Protein AF-A0A1K1YYH0-F1 (afdb_monomer_lite)

Structure (mmCIF, N/CA/C/O backbone):
data_AF-A0A1K1YYH0-F1
#
_entry.id   AF-A0A1K1YYH0-F1
#
loop_
_atom_site.group_PDB
_atom_site.id
_atom_site.type_symbol
_atom_site.label_atom_id
_atom_site.label_alt_id
_atom_site.label_comp_id
_atom_site.label_asym_id
_atom_site.label_entity_id
_atom_site.label_seq_id
_atom_site.pdbx_PDB_ins_code
_atom_site.Cartn_x
_atom_site.Cartn_y
_atom_site.Cartn_z
_atom_site.occupancy
_atom_site.B_iso_or_equiv
_atom_site.auth_seq_id
_atom_site.auth_comp_id
_atom_site.auth_asym_id
_atom_site.auth_atom_id
_atom_site.pdbx_PDB_model_num
ATOM 1 N N . MET A 1 1 ? -10.690 -8.833 -8.168 1.00 50.19 1 MET A N 1
ATOM 2 C CA . MET A 1 1 ? -11.100 -8.428 -6.798 1.00 50.19 1 MET A CA 1
ATOM 3 C C . MET A 1 1 ? -10.694 -9.431 -5.714 1.00 50.19 1 MET A C 1
ATOM 5 O O . MET A 1 1 ? -10.129 -8.998 -4.721 1.00 50.19 1 MET A O 1
ATOM 9 N N . ALA A 1 2 ? -10.908 -10.745 -5.882 1.00 43.19 2 ALA A N 1
ATOM 10 C CA . ALA A 1 2 ? -10.529 -11.747 -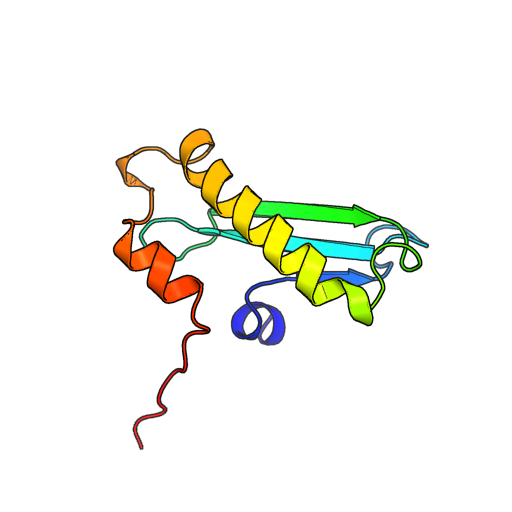4.870 1.00 43.19 2 ALA A CA 1
ATOM 11 C C . ALA A 1 2 ? -9.019 -11.767 -4.526 1.00 43.19 2 ALA A C 1
ATOM 13 O O . ALA A 1 2 ? -8.660 -11.814 -3.355 1.00 43.19 2 ALA A O 1
ATOM 14 N N . LYS A 1 3 ? -8.139 -11.631 -5.529 1.00 49.19 3 LYS A N 1
ATOM 15 C CA . LYS A 1 3 ? -6.673 -11.649 -5.347 1.00 49.19 3 LYS A CA 1
ATOM 16 C C . LYS A 1 3 ? -6.136 -10.471 -4.512 1.00 49.19 3 LYS A C 1
ATOM 18 O O . LYS A 1 3 ? -5.384 -10.678 -3.574 1.00 49.19 3 LYS A O 1
ATOM 23 N N . VAL A 1 4 ? -6.633 -9.251 -4.746 1.00 56.94 4 VAL A N 1
ATOM 24 C CA . VAL A 1 4 ? -6.270 -8.048 -3.958 1.00 56.94 4 VAL A CA 1
ATOM 25 C C . VAL A 1 4 ? -6.678 -8.180 -2.486 1.00 56.94 4 VAL A C 1
ATOM 27 O O . VAL A 1 4 ? -5.977 -7.704 -1.597 1.00 56.94 4 VAL A O 1
ATOM 30 N N . ARG A 1 5 ? -7.807 -8.849 -2.212 1.00 53.97 5 ARG A N 1
ATOM 31 C CA . ARG A 1 5 ? -8.281 -9.095 -0.841 1.00 53.97 5 ARG A CA 1
ATOM 32 C C . ARG A 1 5 ? -7.450 -10.156 -0.114 1.00 53.97 5 ARG A C 1
ATOM 34 O O . ARG A 1 5 ? -7.260 -10.025 1.087 1.00 53.97 5 ARG A O 1
ATOM 41 N N . SER A 1 6 ? -6.945 -11.156 -0.839 1.00 50.44 6 SER A N 1
ATOM 42 C CA . SER A 1 6 ? -6.017 -12.169 -0.313 1.00 50.44 6 SER A CA 1
ATOM 43 C C . SER A 1 6 ? -4.641 -11.572 -0.008 1.00 50.44 6 SER A C 1
ATOM 45 O O . SER A 1 6 ? -4.075 -11.818 1.053 1.00 50.44 6 SER A O 1
ATOM 47 N N . ASP A 1 7 ? -4.132 -10.732 -0.911 1.00 55.28 7 ASP A N 1
ATOM 48 C CA . ASP A 1 7 ? -2.736 -10.293 -0.857 1.00 55.28 7 ASP A CA 1
ATOM 49 C C . ASP A 1 7 ? -2.566 -8.945 -0.133 1.00 55.28 7 ASP A C 1
ATOM 51 O O . ASP A 1 7 ? -1.453 -8.561 0.227 1.00 55.28 7 ASP A O 1
ATOM 55 N N . THR A 1 8 ? -3.668 -8.243 0.167 1.00 71.00 8 THR A N 1
ATOM 56 C CA . THR A 1 8 ? -3.738 -6.914 0.821 1.00 71.00 8 THR A CA 1
ATOM 57 C C . THR A 1 8 ? -3.031 -5.783 0.061 1.00 71.00 8 THR A C 1
ATOM 59 O O . THR A 1 8 ? -2.750 -4.726 0.629 1.00 71.00 8 THR A O 1
ATOM 62 N N . TYR A 1 9 ? -2.748 -5.982 -1.228 1.00 78.75 9 TYR A N 1
ATOM 63 C CA . TYR A 1 9 ? -2.228 -4.964 -2.141 1.00 78.75 9 TYR A CA 1
ATOM 64 C C . TYR A 1 9 ? -2.757 -5.183 -3.564 1.00 78.75 9 TYR A C 1
ATOM 66 O O . TYR A 1 9 ? -3.203 -6.276 -3.917 1.00 78.75 9 TYR A O 1
ATOM 74 N N . ALA A 1 10 ? -2.714 -4.134 -4.383 1.00 84.25 10 ALA A N 1
ATOM 75 C CA . ALA A 1 10 ? -2.974 -4.203 -5.815 1.00 84.25 10 ALA A CA 1
ATOM 76 C C . ALA A 1 10 ? -1.680 -3.936 -6.593 1.00 84.25 10 ALA A C 1
ATOM 78 O O . ALA A 1 10 ? -0.965 -2.981 -6.296 1.00 84.25 10 ALA A O 1
ATOM 79 N N . LEU A 1 11 ? -1.394 -4.775 -7.585 1.00 81.69 11 LEU A N 1
ATOM 80 C CA . LEU A 1 11 ? -0.345 -4.562 -8.580 1.00 81.69 11 LEU A CA 1
ATOM 81 C C . LEU A 1 11 ? -1.023 -4.297 -9.922 1.00 81.69 11 LEU A C 1
ATOM 83 O O . LEU A 1 11 ? -1.918 -5.044 -10.315 1.00 81.69 11 LEU A O 1
ATOM 87 N N . ASN A 1 12 ? -0.609 -3.230 -10.593 1.00 79.81 12 ASN A N 1
ATOM 88 C CA . ASN A 1 12 ? -1.075 -2.865 -11.921 1.00 79.81 12 ASN A CA 1
ATOM 89 C C . ASN A 1 12 ? 0.134 -2.636 -12.829 1.00 79.81 12 ASN A C 1
ATOM 91 O O . ASN A 1 12 ? 0.940 -1.741 -12.563 1.00 79.81 12 ASN A O 1
ATOM 95 N N . ASP A 1 13 ? 0.222 -3.426 -13.895 1.00 73.00 13 ASP A N 1
ATOM 96 C CA . ASP A 1 13 ? 1.313 -3.399 -14.861 1.00 73.00 13 ASP A CA 1
ATOM 97 C C . ASP A 1 13 ? 0.808 -2.903 -16.207 1.00 73.00 13 ASP A C 1
ATOM 99 O O . ASP A 1 13 ? 0.247 -3.656 -16.997 1.00 73.00 13 ASP A O 1
ATOM 103 N N . GLY A 1 14 ? 1.013 -1.616 -16.477 1.00 61.28 14 GLY A N 1
ATOM 104 C CA . GLY A 1 14 ? 0.737 -1.034 -17.786 1.00 61.28 14 GLY A CA 1
ATOM 105 C C . GLY A 1 14 ? -0.727 -0.705 -18.086 1.00 61.28 14 GLY A C 1
ATOM 106 O O . GLY A 1 14 ? -0.974 -0.103 -19.129 1.00 61.28 14 GLY A O 1
ATOM 107 N N . GLU A 1 15 ? -1.692 -1.008 -17.206 1.00 59.28 15 GLU A N 1
ATOM 108 C CA . GLU A 1 15 ? -3.110 -0.703 -17.479 1.00 59.28 15 GLU A CA 1
ATOM 109 C C . GLU A 1 15 ? -3.416 0.799 -17.340 1.00 59.28 15 GLU A C 1
ATOM 111 O O . GLU A 1 15 ? -4.335 1.304 -17.975 1.00 59.28 15 GLU A O 1
ATOM 116 N N . SER A 1 16 ? -2.654 1.534 -16.515 1.00 59.62 16 SER A N 1
ATOM 117 C CA . SER A 1 16 ? -2.833 2.989 -16.331 1.00 59.62 16 SER A CA 1
ATOM 118 C C . SER A 1 16 ? -1.995 3.854 -17.283 1.00 59.62 16 SER A C 1
ATOM 120 O O . SER A 1 16 ? -2.362 4.995 -17.544 1.00 59.62 16 SER A O 1
ATOM 122 N N . ALA A 1 17 ? -0.839 3.358 -17.731 1.00 63.34 17 ALA A N 1
ATOM 123 C CA . ALA A 1 17 ? 0.071 4.019 -18.669 1.00 63.34 17 ALA A CA 1
ATOM 124 C C . ALA A 1 17 ? 1.121 3.004 -19.144 1.00 63.34 17 ALA A C 1
ATOM 126 O O . ALA A 1 17 ? 1.643 2.234 -18.334 1.00 63.34 17 ALA A O 1
ATOM 127 N N . HIS A 1 18 ? 1.466 3.015 -20.434 1.00 68.75 18 HIS A N 1
ATOM 128 C CA . HIS A 1 18 ? 2.516 2.141 -20.963 1.00 68.75 18 HIS A CA 1
ATOM 129 C C . HIS A 1 18 ? 3.856 2.382 -20.257 1.00 68.75 18 HIS A C 1
ATOM 131 O O . HIS A 1 18 ? 4.272 3.519 -20.046 1.00 68.75 18 HIS A O 1
ATOM 137 N N . GLY A 1 19 ? 4.526 1.292 -19.880 1.00 78.69 19 GLY A N 1
ATOM 138 C CA . GLY A 1 19 ? 5.820 1.347 -19.199 1.00 78.69 19 GLY A CA 1
ATOM 139 C C . GLY A 1 19 ? 5.760 1.739 -17.719 1.00 78.69 19 GLY A C 1
ATOM 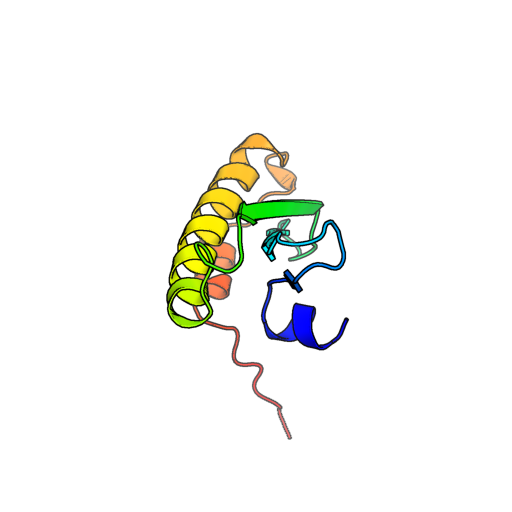140 O O . GLY A 1 19 ? 6.814 1.977 -17.133 1.00 78.69 19 GLY A O 1
ATOM 141 N N . VAL A 1 20 ? 4.575 1.781 -17.097 1.00 84.50 20 VAL A N 1
ATOM 142 C CA . VAL A 1 20 ? 4.419 2.061 -15.661 1.00 84.50 20 VAL A CA 1
ATOM 143 C C . VAL A 1 20 ? 3.872 0.843 -14.924 1.00 84.50 20 VAL A C 1
ATOM 145 O O . VAL A 1 20 ? 2.834 0.290 -15.278 1.00 84.50 20 VAL A O 1
ATOM 148 N N . ARG A 1 21 ? 4.557 0.481 -13.843 1.00 88.44 21 ARG A N 1
ATOM 149 C CA . ARG A 1 21 ? 4.122 -0.472 -12.827 1.00 88.44 21 ARG A CA 1
ATOM 150 C C . ARG A 1 21 ? 3.706 0.288 -11.571 1.00 88.44 21 ARG A C 1
ATOM 152 O O . ARG A 1 21 ? 4.419 1.175 -11.097 1.00 88.44 21 ARG A O 1
ATOM 159 N N . THR A 1 22 ? 2.538 -0.055 -11.043 1.00 90.19 22 THR A N 1
ATOM 160 C CA . THR A 1 22 ? 1.941 0.562 -9.856 1.00 90.19 22 THR A CA 1
ATOM 161 C C . THR A 1 22 ? 1.697 -0.488 -8.785 1.00 90.19 22 THR A C 1
ATOM 163 O O . THR A 1 22 ? 0.984 -1.458 -9.020 1.00 90.19 22 THR A O 1
ATOM 166 N N . LEU A 1 23 ? 2.223 -0.252 -7.587 1.00 91.00 23 LEU A N 1
ATOM 167 C CA . LEU A 1 23 ? 1.877 -0.985 -6.372 1.00 91.00 23 LEU A CA 1
ATOM 168 C C . LEU A 1 23 ? 0.984 -0.104 -5.509 1.00 91.00 23 LEU A C 1
ATOM 170 O O . LEU A 1 23 ? 1.355 1.029 -5.220 1.00 91.00 23 LEU A O 1
ATOM 174 N N . ALA A 1 24 ? -0.162 -0.606 -5.067 1.00 91.88 24 ALA A N 1
ATOM 175 C CA . ALA A 1 24 ? -1.055 0.120 -4.176 1.00 91.88 24 ALA A CA 1
ATOM 176 C C . ALA A 1 24 ? -1.376 -0.690 -2.921 1.00 91.88 24 ALA A C 1
ATOM 178 O O . ALA A 1 24 ? -1.731 -1.865 -2.998 1.00 91.88 24 ALA A O 1
ATOM 179 N N . VAL A 1 25 ? -1.284 -0.040 -1.763 1.00 92.12 25 VAL A N 1
ATOM 180 C CA . VAL A 1 25 ? -1.651 -0.608 -0.460 1.00 92.12 25 VAL A CA 1
ATOM 181 C C . VAL A 1 25 ? -2.756 0.239 0.176 1.00 92.12 25 VAL A C 1
ATOM 183 O O . VAL A 1 25 ? -2.749 1.463 0.017 1.00 92.12 25 VAL A O 1
ATOM 186 N N . PRO A 1 26 ? -3.720 -0.366 0.885 1.00 92.88 26 PRO A N 1
ATOM 187 C CA . PRO A 1 26 ? -4.806 0.387 1.490 1.00 92.88 26 PRO A CA 1
ATOM 188 C C . PRO A 1 26 ? -4.364 1.084 2.784 1.00 92.88 26 PRO A C 1
ATOM 190 O O . PRO A 1 26 ? -3.549 0.566 3.550 1.00 92.88 26 PRO A O 1
ATOM 193 N N . VAL A 1 27 ? -4.971 2.236 3.058 1.00 92.12 27 VAL A N 1
ATOM 194 C CA . VAL A 1 27 ? -5.019 2.856 4.387 1.00 92.12 27 VAL A CA 1
ATOM 195 C C . VAL A 1 27 ? -6.339 2.431 5.023 1.00 92.12 27 VAL A C 1
ATOM 197 O O . VAL A 1 27 ? -7.412 2.752 4.503 1.00 92.12 27 VAL A O 1
ATOM 200 N N . LEU A 1 28 ? -6.249 1.660 6.106 1.00 90.25 28 LEU A N 1
ATOM 201 C CA . LEU A 1 28 ? -7.397 1.019 6.743 1.00 90.25 28 LEU A CA 1
ATOM 202 C C . LEU A 1 28 ? -7.860 1.792 7.981 1.00 90.25 28 LEU A C 1
ATOM 204 O O . LEU A 1 28 ? -7.026 2.244 8.769 1.00 90.25 28 LEU A O 1
ATOM 208 N N . ASP A 1 29 ? -9.175 1.881 8.173 1.00 90.62 29 ASP A N 1
ATOM 209 C CA . ASP A 1 29 ? -9.779 2.349 9.423 1.00 90.62 29 ASP A CA 1
ATOM 210 C C . ASP A 1 29 ? -9.774 1.272 10.525 1.00 90.62 29 ASP A C 1
ATOM 212 O O . ASP A 1 29 ? -9.317 0.140 10.330 1.00 90.62 29 ASP A O 1
ATOM 216 N N . GLY A 1 30 ? -10.295 1.635 11.701 1.00 88.00 30 GLY A N 1
ATOM 217 C CA . GLY A 1 30 ? -10.484 0.766 12.865 1.00 88.00 30 GLY A CA 1
ATOM 218 C C . GLY A 1 30 ? -11.252 -0.531 12.588 1.00 88.00 30 GLY A C 1
ATOM 219 O O . GLY A 1 30 ? -10.978 -1.540 13.235 1.00 88.00 30 GLY A O 1
ATOM 220 N N . ALA A 1 31 ? -12.165 -0.522 11.613 1.00 88.06 31 ALA A N 1
ATOM 221 C CA . ALA A 1 31 ? -12.957 -1.680 11.205 1.00 88.06 31 ALA A CA 1
ATOM 222 C C . ALA A 1 31 ? -12.265 -2.529 10.121 1.00 88.06 31 ALA A C 1
ATOM 224 O O . ALA A 1 31 ? -12.768 -3.586 9.745 1.00 88.06 31 ALA A O 1
ATOM 225 N N . GLY A 1 32 ? -11.101 -2.098 9.626 1.00 85.06 32 GLY A N 1
ATOM 226 C CA . GLY A 1 32 ? -10.377 -2.775 8.555 1.00 85.06 32 GLY A CA 1
ATOM 227 C C . GLY A 1 32 ? -10.891 -2.433 7.156 1.00 85.06 32 GLY A C 1
ATOM 228 O O . GLY A 1 32 ? -10.533 -3.120 6.198 1.00 85.06 32 GLY A O 1
ATOM 229 N N . HIS A 1 33 ? -11.697 -1.381 7.003 1.00 88.25 33 HIS A N 1
ATOM 230 C CA . HIS A 1 33 ? -12.129 -0.904 5.695 1.00 88.25 33 HIS A CA 1
ATOM 231 C C . HIS A 1 33 ? -11.092 0.039 5.093 1.00 88.25 33 HIS A C 1
ATOM 233 O O . HIS A 1 33 ? -10.530 0.900 5.771 1.00 88.25 33 HIS A O 1
ATOM 239 N N . ALA A 1 34 ? -10.856 -0.091 3.788 1.00 90.44 34 ALA A N 1
ATOM 240 C CA . ALA A 1 34 ? -10.026 0.857 3.061 1.00 90.44 34 ALA A CA 1
ATOM 241 C C . ALA A 1 34 ? -10.745 2.207 2.948 1.00 90.44 34 ALA A C 1
ATOM 243 O O . ALA A 1 34 ? -11.822 2.295 2.359 1.00 90.44 34 ALA A O 1
ATOM 244 N N . ARG A 1 35 ? -10.129 3.256 3.498 1.00 92.88 35 ARG A N 1
ATOM 245 C CA . ARG A 1 35 ? -10.590 4.650 3.369 1.00 92.88 35 ARG A CA 1
ATOM 246 C C . ARG A 1 35 ? -9.811 5.396 2.291 1.00 92.88 35 ARG A C 1
ATOM 248 O O . ARG A 1 35 ? -10.380 6.203 1.568 1.00 92.88 35 ARG A O 1
ATOM 255 N N . PHE A 1 36 ? -8.526 5.068 2.157 1.00 93.81 36 PHE A N 1
ATOM 256 C CA . PHE A 1 36 ? -7.623 5.596 1.134 1.00 93.81 36 PHE A CA 1
ATOM 257 C C . PHE A 1 36 ? -6.700 4.488 0.613 1.00 93.81 36 PHE A C 1
ATOM 259 O O . PHE A 1 36 ? -6.692 3.370 1.134 1.00 93.81 36 PHE A O 1
ATOM 266 N N . ALA A 1 37 ? -5.882 4.804 -0.390 1.00 92.62 37 ALA A N 1
ATOM 267 C CA . ALA A 1 37 ? -4.813 3.935 -0.869 1.00 92.62 37 ALA A CA 1
ATOM 268 C C . ALA A 1 37 ? -3.540 4.745 -1.134 1.00 92.62 37 ALA A C 1
ATOM 270 O O . ALA A 1 37 ? -3.599 5.845 -1.680 1.00 92.62 37 ALA A O 1
ATOM 271 N N . LEU A 1 38 ? -2.390 4.179 -0.774 1.00 94.19 38 LEU A N 1
ATOM 272 C CA . LEU A 1 38 ? -1.079 4.694 -1.151 1.00 94.19 38 LEU A CA 1
ATOM 273 C C . LEU A 1 38 ? -0.582 3.924 -2.372 1.00 94.19 38 LEU A C 1
ATOM 275 O O . LEU A 1 38 ? -0.395 2.711 -2.289 1.00 94.19 38 LEU A O 1
ATOM 279 N N . ALA A 1 39 ? -0.343 4.636 -3.473 1.00 93.81 39 ALA A N 1
ATOM 280 C CA . ALA A 1 39 ? 0.193 4.077 -4.706 1.00 93.81 39 ALA A CA 1
ATOM 281 C C . ALA A 1 39 ? 1.649 4.509 -4.929 1.00 93.81 39 ALA A C 1
ATOM 283 O O . ALA A 1 39 ? 1.962 5.697 -4.920 1.00 93.81 39 ALA A O 1
ATOM 284 N N . VAL A 1 40 ? 2.524 3.539 -5.182 1.00 92.69 40 VAL A N 1
ATOM 285 C CA . VAL A 1 40 ? 3.907 3.730 -5.623 1.00 92.69 40 VAL A CA 1
ATOM 286 C C . VAL A 1 40 ? 3.974 3.385 -7.103 1.00 92.69 40 VAL A C 1
ATOM 288 O O . VAL A 1 40 ? 3.549 2.302 -7.506 1.00 92.69 40 VAL A O 1
ATOM 291 N N . ARG A 1 41 ? 4.495 4.306 -7.916 1.00 92.56 41 ARG A N 1
ATOM 292 C CA . ARG A 1 41 ? 4.585 4.161 -9.372 1.00 92.56 41 ARG A CA 1
ATOM 293 C C . ARG A 1 41 ? 6.024 4.313 -9.830 1.00 92.56 41 ARG A C 1
ATOM 295 O O . ARG A 1 41 ? 6.694 5.259 -9.429 1.00 92.56 41 ARG A O 1
ATOM 302 N N . ALA A 1 42 ? 6.476 3.403 -10.681 1.00 90.94 42 ALA A N 1
ATOM 303 C CA . ALA A 1 42 ? 7.747 3.511 -11.389 1.00 90.94 42 ALA A CA 1
ATOM 304 C C . ALA A 1 42 ? 7.714 2.630 -12.643 1.00 90.94 42 ALA A C 1
ATOM 306 O O . ALA A 1 42 ? 6.695 2.019 -12.957 1.00 90.94 42 ALA A O 1
ATOM 307 N N . THR A 1 43 ? 8.826 2.532 -13.363 1.00 90.31 43 THR A N 1
ATOM 308 C CA . THR A 1 43 ? 8.947 1.577 -14.468 1.00 90.31 43 THR A CA 1
ATOM 309 C C . THR A 1 43 ? 9.046 0.132 -13.948 1.00 90.31 43 THR A C 1
ATOM 311 O O . THR A 1 43 ? 9.536 -0.091 -12.832 1.00 90.31 43 THR A O 1
ATOM 314 N N . PRO A 1 44 ? 8.668 -0.880 -14.752 1.00 87.62 44 PRO A N 1
ATOM 315 C CA . PRO A 1 44 ? 8.896 -2.292 -14.423 1.00 87.62 44 PRO A CA 1
ATOM 316 C C . PRO A 1 44 ? 10.371 -2.647 -14.173 1.00 87.62 44 PRO A C 1
ATOM 318 O O . PRO A 1 44 ? 10.667 -3.575 -13.428 1.00 87.62 44 PRO A O 1
ATOM 321 N N . SER A 1 45 ? 11.309 -1.884 -14.749 1.00 88.75 45 SER A N 1
ATOM 322 C CA . SER A 1 45 ? 12.747 -2.037 -14.489 1.00 88.75 45 SER A CA 1
ATOM 323 C C . SER A 1 45 ? 13.169 -1.589 -13.083 1.00 88.75 45 SER A C 1
ATOM 325 O O . SER A 1 45 ? 14.191 -2.046 -12.577 1.00 88.75 45 SER A O 1
ATOM 327 N N . VAL A 1 46 ? 12.391 -0.720 -12.429 1.00 92.94 46 VAL A N 1
ATOM 328 C CA . VAL A 1 46 ? 12.636 -0.256 -11.054 1.00 92.94 46 VAL A CA 1
ATOM 329 C C . VAL A 1 46 ? 11.887 -1.129 -10.051 1.00 92.94 46 VAL A C 1
ATOM 331 O O . VAL A 1 46 ? 12.491 -1.633 -9.100 1.00 92.94 46 VAL A O 1
ATOM 334 N N . ILE A 1 47 ? 10.583 -1.325 -10.264 1.00 89.75 47 ILE A N 1
ATOM 335 C CA . ILE A 1 47 ? 9.748 -2.219 -9.453 1.00 89.75 47 ILE A CA 1
ATOM 336 C C . ILE A 1 47 ? 9.778 -3.598 -10.110 1.00 89.75 47 ILE A C 1
ATOM 338 O O . ILE A 1 47 ? 8.828 -4.027 -10.751 1.00 89.75 47 ILE A O 1
ATOM 342 N N . THR A 1 48 ? 10.897 -4.299 -9.992 1.00 91.56 48 THR A N 1
ATOM 343 C CA . THR A 1 48 ? 10.992 -5.674 -10.493 1.00 91.56 48 THR A CA 1
ATOM 344 C C . THR A 1 48 ? 10.213 -6.632 -9.588 1.00 91.56 48 THR A C 1
ATOM 346 O O . THR A 1 48 ? 9.939 -6.319 -8.425 1.00 91.56 48 THR A O 1
ATOM 349 N N . ASP A 1 49 ? 9.890 -7.829 -10.078 1.00 88.62 49 ASP A N 1
ATOM 350 C CA . ASP A 1 49 ? 9.205 -8.848 -9.266 1.00 88.62 49 ASP A CA 1
ATOM 351 C C . ASP A 1 49 ? 10.022 -9.184 -8.005 1.00 88.62 49 ASP A C 1
ATOM 353 O O . ASP A 1 49 ? 9.495 -9.166 -6.896 1.00 88.62 49 ASP A O 1
ATOM 357 N N . ALA A 1 50 ? 11.346 -9.320 -8.145 1.00 91.25 50 ALA A N 1
ATOM 358 C CA . ALA A 1 50 ? 12.271 -9.561 -7.033 1.00 91.25 50 ALA A CA 1
ATOM 359 C C . ALA A 1 50 ? 12.316 -8.428 -5.985 1.00 91.25 50 ALA A C 1
ATOM 361 O O . ALA A 1 50 ? 12.701 -8.657 -4.841 1.00 91.25 50 ALA A O 1
ATOM 362 N N . ARG A 1 51 ? 11.941 -7.195 -6.357 1.00 90.88 51 ARG A N 1
ATOM 363 C CA . ARG A 1 51 ? 11.906 -6.034 -5.449 1.00 90.88 51 ARG A CA 1
ATOM 364 C C . ARG A 1 51 ? 10.506 -5.715 -4.936 1.00 90.88 51 ARG A C 1
ATOM 366 O O . ARG A 1 51 ? 10.365 -4.821 -4.099 1.00 90.88 51 ARG A O 1
ATOM 373 N N . THR A 1 52 ? 9.483 -6.416 -5.418 1.00 89.75 52 THR A N 1
ATOM 374 C CA . THR A 1 52 ? 8.081 -6.107 -5.116 1.00 89.75 52 THR A CA 1
ATOM 375 C C . THR A 1 52 ? 7.806 -6.177 -3.617 1.00 89.75 52 THR A C 1
ATOM 377 O O . THR A 1 52 ? 7.265 -5.223 -3.059 1.00 89.75 52 THR A O 1
ATOM 380 N N . ASP A 1 53 ? 8.282 -7.217 -2.930 1.00 90.69 53 ASP A N 1
ATOM 381 C CA . ASP A 1 53 ? 8.090 -7.364 -1.481 1.00 90.69 53 ASP A CA 1
ATOM 382 C C . ASP A 1 53 ? 8.737 -6.234 -0.673 1.00 90.69 53 ASP A C 1
ATOM 384 O O . ASP A 1 53 ? 8.159 -5.748 0.304 1.00 90.69 53 ASP A O 1
ATOM 388 N N . TRP A 1 54 ? 9.905 -5.751 -1.110 1.00 92.88 54 TRP A N 1
ATOM 389 C CA . TRP A 1 54 ? 10.571 -4.616 -0.475 1.00 92.88 54 TRP A CA 1
ATOM 390 C C . TRP A 1 54 ? 9.742 -3.335 -0.619 1.00 92.88 54 TRP A C 1
ATOM 392 O O . TRP A 1 54 ? 9.481 -2.656 0.376 1.00 92.88 54 TRP A O 1
ATOM 402 N N . PHE A 1 55 ? 9.262 -3.030 -1.829 1.00 94.19 55 PHE A N 1
ATOM 403 C CA . PHE A 1 55 ? 8.398 -1.869 -2.056 1.00 94.19 55 PHE A CA 1
ATOM 404 C C . PHE A 1 55 ? 7.079 -1.974 -1.285 1.00 94.19 55 PHE A C 1
ATOM 406 O O . PHE A 1 55 ? 6.628 -0.979 -0.718 1.00 94.19 55 PHE A O 1
ATOM 413 N N . LEU A 1 56 ? 6.486 -3.167 -1.199 1.00 92.06 56 LEU A N 1
ATOM 414 C CA . LEU A 1 56 ? 5.279 -3.403 -0.408 1.00 92.06 56 LEU A CA 1
ATOM 415 C C . LEU A 1 56 ? 5.514 -3.168 1.084 1.00 92.06 56 LEU A C 1
ATOM 417 O O . LEU A 1 56 ? 4.670 -2.559 1.742 1.00 92.06 56 LEU A O 1
ATOM 421 N N . ALA A 1 57 ? 6.651 -3.604 1.628 1.00 92.00 57 ALA A N 1
ATOM 422 C CA . ALA A 1 57 ? 7.000 -3.347 3.022 1.00 92.00 57 ALA A CA 1
ATOM 423 C C . ALA A 1 57 ? 7.123 -1.839 3.306 1.00 92.00 57 ALA A C 1
ATOM 425 O O . ALA A 1 57 ? 6.551 -1.352 4.288 1.00 92.00 57 ALA A O 1
ATOM 426 N N . GLN A 1 58 ? 7.795 -1.095 2.419 1.00 95.38 58 GLN A N 1
ATOM 427 C CA . GLN A 1 58 ? 7.928 0.361 2.539 1.00 95.38 58 GLN A CA 1
ATOM 428 C C . GLN A 1 58 ? 6.573 1.062 2.421 1.00 95.38 58 GLN A C 1
ATOM 430 O O . GLN A 1 58 ? 6.190 1.823 3.311 1.00 95.38 58 GLN A O 1
ATOM 435 N N . ALA A 1 59 ? 5.796 0.739 1.385 1.00 94.81 59 ALA A N 1
ATOM 436 C CA . ALA A 1 59 ? 4.476 1.316 1.165 1.00 94.81 59 ALA A CA 1
ATOM 437 C C . ALA A 1 59 ? 3.538 1.048 2.351 1.00 94.81 59 ALA A C 1
ATOM 439 O O . ALA A 1 59 ? 2.852 1.956 2.811 1.00 94.81 59 ALA A O 1
ATOM 440 N N . ARG A 1 60 ? 3.544 -0.165 2.922 1.00 92.81 60 ARG A N 1
ATOM 441 C CA . ARG A 1 60 ? 2.758 -0.484 4.128 1.00 92.81 60 ARG A CA 1
ATOM 442 C C . ARG A 1 60 ? 3.191 0.345 5.336 1.00 92.81 60 ARG A C 1
ATOM 444 O O . ARG A 1 60 ? 2.341 0.741 6.130 1.00 92.81 60 ARG A O 1
ATOM 451 N N . SER A 1 61 ? 4.487 0.612 5.492 1.00 93.00 61 SER A N 1
ATOM 452 C CA . SER A 1 61 ? 4.985 1.479 6.564 1.00 93.00 61 SER A CA 1
ATOM 453 C C . SER A 1 61 ? 4.483 2.912 6.410 1.00 93.00 61 SER A C 1
ATOM 455 O O . SER A 1 61 ? 3.912 3.471 7.348 1.00 93.00 61 SER A O 1
ATOM 457 N N . CYS A 1 62 ? 4.588 3.465 5.202 1.00 95.12 62 CYS A N 1
ATOM 458 C CA . CYS A 1 62 ? 4.058 4.786 4.883 1.00 95.12 62 CYS A CA 1
ATOM 459 C C . CYS A 1 62 ? 2.535 4.849 5.065 1.00 95.12 62 CYS A C 1
ATOM 461 O O . CYS A 1 62 ? 2.037 5.789 5.675 1.00 95.12 62 CYS A O 1
ATOM 463 N N . ALA A 1 63 ? 1.789 3.831 4.627 1.00 93.31 63 ALA A N 1
ATOM 464 C CA . ALA A 1 63 ? 0.338 3.770 4.798 1.00 93.31 63 ALA A CA 1
ATOM 465 C C . ALA A 1 63 ? -0.082 3.805 6.277 1.00 93.31 63 ALA A C 1
ATOM 467 O O . ALA A 1 63 ? -1.037 4.497 6.620 1.00 93.31 63 ALA A O 1
ATOM 468 N N . ARG A 1 64 ? 0.667 3.144 7.175 1.00 91.06 64 ARG A N 1
ATOM 469 C CA . ARG A 1 64 ? 0.428 3.236 8.629 1.00 91.06 64 ARG A CA 1
ATOM 470 C C . ARG A 1 64 ? 0.681 4.636 9.181 1.00 91.06 64 ARG A C 1
ATOM 472 O O . ARG A 1 64 ? -0.047 5.072 10.069 1.00 91.06 64 ARG A O 1
ATOM 479 N N . ALA A 1 65 ? 1.700 5.335 8.682 1.00 93.38 65 ALA A N 1
ATOM 480 C CA . ALA A 1 65 ? 1.952 6.722 9.068 1.00 93.38 65 ALA A CA 1
ATOM 481 C C . ALA A 1 65 ? 0.826 7.647 8.576 1.00 93.38 65 ALA A C 1
ATOM 483 O O . ALA A 1 65 ? 0.356 8.505 9.322 1.00 93.38 65 ALA A O 1
ATOM 484 N N . LEU A 1 66 ? 0.329 7.413 7.358 1.00 94.38 66 LEU A N 1
ATOM 485 C CA . LEU A 1 66 ? -0.777 8.169 6.774 1.00 94.38 66 LEU A CA 1
ATOM 486 C C . LEU A 1 66 ? -2.087 8.026 7.557 1.00 94.38 66 LEU A C 1
ATOM 488 O O . LEU A 1 66 ? -2.867 8.968 7.564 1.00 94.38 66 LEU A O 1
ATOM 492 N N . GLU A 1 67 ? -2.319 6.931 8.287 1.00 92.88 67 GLU A N 1
ATOM 493 C CA . GLU A 1 67 ? -3.486 6.823 9.182 1.00 92.88 67 GLU A CA 1
ATOM 494 C C . GLU A 1 67 ? -3.545 7.957 10.216 1.00 92.88 67 GLU A C 1
ATOM 496 O O . GLU A 1 67 ? -4.627 8.390 10.595 1.00 92.88 67 GLU A O 1
ATOM 501 N N . VAL A 1 68 ? -2.395 8.450 10.688 1.00 92.75 68 VAL A N 1
ATOM 502 C CA . VAL A 1 68 ? -2.354 9.553 11.662 1.00 92.75 68 VAL A CA 1
ATOM 503 C C . VAL A 1 68 ? -2.745 10.879 11.013 1.00 92.75 68 VAL A C 1
ATOM 505 O O . VAL A 1 68 ? -3.383 11.706 11.659 1.00 92.75 68 VAL A O 1
ATOM 508 N N . LEU A 1 69 ? -2.371 11.075 9.749 1.00 93.12 69 LEU A N 1
ATOM 509 C CA . LEU A 1 69 ? -2.582 12.330 9.026 1.00 93.12 69 LEU A CA 1
ATOM 510 C C . LEU A 1 69 ? -3.956 12.402 8.353 1.00 93.12 69 LEU A C 1
ATOM 512 O O . LEU A 1 69 ? -4.528 13.481 8.260 1.00 93.12 69 LEU A O 1
ATOM 516 N N . LEU A 1 70 ? -4.469 11.268 7.874 1.00 93.38 70 LEU A N 1
ATOM 517 C CA . LEU A 1 70 ? -5.654 11.210 7.014 1.00 93.38 70 LEU A CA 1
ATOM 518 C C . LEU A 1 70 ? -6.924 10.765 7.740 1.00 93.38 70 LEU A C 1
ATOM 520 O O . LEU A 1 70 ? -8.014 11.002 7.229 1.00 93.38 70 LEU A O 1
ATOM 524 N N . LEU A 1 71 ? -6.805 10.101 8.894 1.00 94.19 71 LEU A N 1
ATOM 525 C CA . LEU A 1 71 ? -7.957 9.625 9.660 1.00 94.19 71 LEU A CA 1
ATOM 526 C C . LEU A 1 71 ? -8.137 10.448 10.931 1.00 94.19 71 LEU A C 1
ATOM 528 O O . LEU A 1 71 ? -7.166 10.767 11.638 1.00 94.19 71 LEU A O 1
ATOM 532 N N . SER A 1 72 ? -9.397 10.726 11.266 1.00 94.44 72 SER A N 1
ATOM 533 C CA . SER A 1 72 ? -9.732 11.272 12.578 1.00 94.44 72 SER A CA 1
ATOM 534 C C . SER A 1 72 ? -9.314 10.288 13.681 1.00 94.44 72 SER A C 1
ATOM 536 O O . SER A 1 72 ? -9.230 9.082 13.433 1.00 94.44 72 SER A O 1
ATOM 538 N N . PRO A 1 73 ? -9.053 10.748 14.918 1.00 92.88 73 PRO A N 1
ATOM 539 C CA . PRO A 1 73 ? -8.681 9.851 16.012 1.00 92.88 73 PRO A CA 1
ATOM 540 C C . PRO A 1 73 ? -9.651 8.678 16.219 1.00 92.88 73 PRO A C 1
ATOM 542 O O . PRO A 1 73 ? -9.197 7.577 16.517 1.00 92.88 73 PRO A O 1
ATOM 545 N N . ALA A 1 74 ? -10.954 8.894 16.004 1.00 91.94 74 ALA A N 1
ATOM 546 C CA . ALA A 1 74 ? -11.993 7.872 16.143 1.00 91.94 74 ALA A C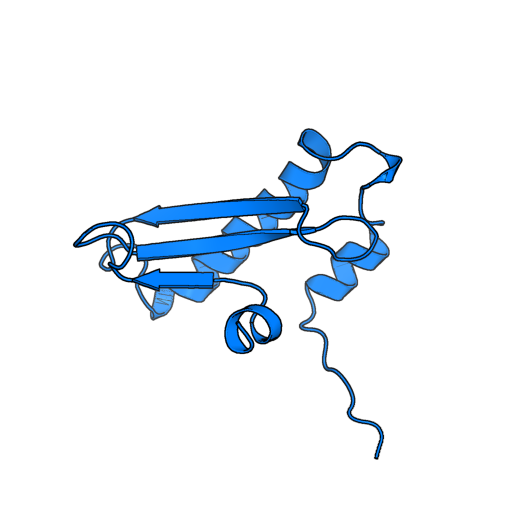A 1
ATOM 547 C C . ALA A 1 74 ? -11.960 6.800 15.036 1.00 91.94 74 ALA A C 1
ATOM 549 O O . ALA A 1 74 ? -12.405 5.678 15.252 1.00 91.94 74 ALA A O 1
ATOM 550 N N . GLU A 1 75 ? -11.417 7.121 13.861 1.00 92.62 75 GLU A N 1
ATOM 551 C CA . GLU A 1 75 ? -11.328 6.202 12.719 1.00 92.62 75 GLU A CA 1
ATOM 552 C C . GLU A 1 75 ? -10.035 5.368 12.722 1.00 92.62 75 GLU A C 1
ATOM 554 O O . GLU A 1 75 ? -9.894 4.441 11.924 1.00 92.62 75 GLU A O 1
ATOM 559 N N . ARG A 1 76 ? -9.060 5.679 13.586 1.00 91.38 76 ARG A N 1
ATOM 560 C CA . ARG A 1 76 ? -7.742 5.024 13.577 1.00 91.38 76 ARG A CA 1
ATOM 561 C C . ARG A 1 76 ? -7.783 3.632 14.197 1.00 91.38 76 ARG A C 1
ATOM 563 O O . ARG A 1 76 ? -8.435 3.382 15.207 1.00 91.38 76 ARG A O 1
ATOM 570 N N . ARG A 1 77 ? -6.969 2.732 13.644 1.00 85.31 77 ARG A N 1
ATOM 571 C CA . ARG A 1 77 ? -6.706 1.417 14.238 1.00 85.31 77 ARG A CA 1
ATOM 572 C C . ARG A 1 77 ? -5.933 1.547 15.545 1.00 85.31 77 ARG A C 1
ATOM 574 O O . ARG A 1 77 ? -4.983 2.326 15.645 1.00 85.31 77 ARG A O 1
ATOM 581 N N . THR 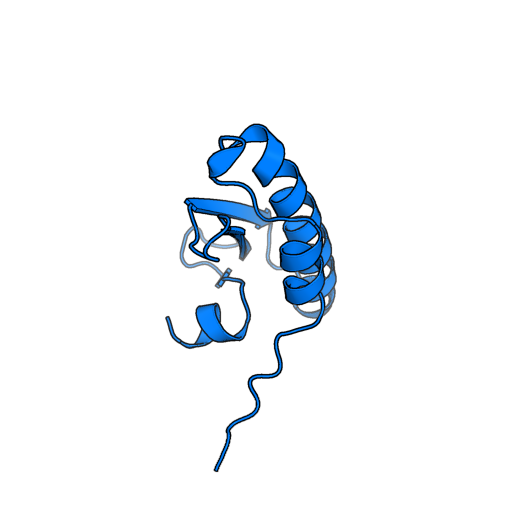A 1 78 ? -6.281 0.712 16.519 1.00 83.25 78 THR A N 1
ATOM 582 C CA . THR A 1 78 ? -5.483 0.568 17.740 1.00 83.25 78 THR A CA 1
ATOM 583 C C . THR A 1 78 ? -4.108 -0.040 17.418 1.00 83.25 78 THR A C 1
ATOM 585 O O . THR A 1 78 ? -3.964 -0.768 16.427 1.00 83.25 78 THR A O 1
ATOM 588 N N . PRO A 1 79 ? -3.076 0.194 18.251 1.00 75.44 79 PRO A N 1
ATOM 589 C CA . PRO A 1 79 ? -1.761 -0.425 18.065 1.00 75.44 79 PRO A CA 1
ATOM 590 C C . PRO A 1 79 ? -1.820 -1.960 17.953 1.00 75.44 79 PRO A C 1
ATOM 592 O O . PRO A 1 79 ? -1.132 -2.543 17.115 1.00 75.44 79 PRO A O 1
ATOM 595 N N . ALA A 1 80 ? -2.704 -2.608 18.722 1.00 70.81 80 ALA A N 1
ATOM 596 C CA . ALA A 1 80 ? -2.932 -4.052 18.665 1.00 70.81 80 ALA A CA 1
ATOM 597 C C . ALA A 1 80 ? -3.505 -4.511 17.308 1.00 70.81 80 ALA A C 1
ATOM 599 O O . ALA A 1 80 ? -3.016 -5.476 16.720 1.00 70.81 80 ALA A O 1
ATOM 600 N N . ALA A 1 81 ? -4.480 -3.779 16.755 1.00 69.44 81 ALA A N 1
ATOM 601 C CA . ALA A 1 81 ? -5.058 -4.074 15.440 1.00 69.44 81 ALA A CA 1
ATOM 602 C C . ALA A 1 81 ? -4.049 -3.888 14.285 1.00 69.44 81 ALA A C 1
ATOM 604 O O . ALA A 1 81 ? -4.109 -4.593 13.273 1.00 69.44 81 ALA A O 1
ATOM 605 N N . ARG A 1 82 ? -3.074 -2.979 14.438 1.00 68.12 82 ARG A N 1
ATOM 606 C CA . ARG A 1 82 ? -1.985 -2.778 13.463 1.00 68.12 82 ARG A CA 1
ATOM 607 C C . ARG A 1 82 ? -0.997 -3.948 13.438 1.00 68.12 82 ARG A C 1
ATOM 609 O O . ARG A 1 82 ? -0.612 -4.375 12.351 1.00 68.12 82 ARG A O 1
ATOM 616 N N . ALA A 1 83 ? -0.627 -4.491 14.601 1.00 60.44 83 ALA A N 1
ATOM 617 C CA . ALA A 1 83 ? 0.304 -5.621 14.715 1.00 60.44 83 ALA A CA 1
ATOM 618 C C . ALA A 1 83 ? -0.260 -6.926 14.114 1.00 60.44 83 ALA A C 1
ATOM 620 O O . ALA A 1 83 ? 0.460 -7.683 13.458 1.00 60.44 83 ALA A O 1
ATOM 621 N N . LEU A 1 84 ? -1.572 -7.145 14.250 1.00 55.9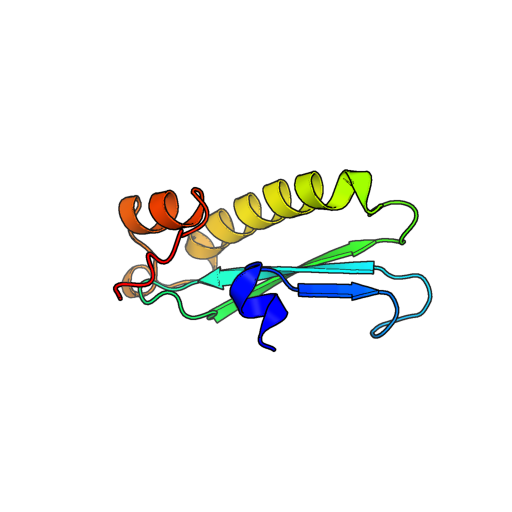1 84 LEU A N 1
ATOM 622 C CA . LEU A 1 84 ? -2.289 -8.281 13.652 1.00 55.91 84 LEU A CA 1
ATOM 623 C C . LEU A 1 84 ? -2.356 -8.227 12.118 1.00 55.91 84 LEU A C 1
ATOM 625 O O . LEU A 1 84 ? -2.588 -9.246 11.482 1.00 55.91 84 LEU A O 1
ATOM 629 N N . SER A 1 85 ? -2.134 -7.055 11.517 1.00 57.28 85 SER A N 1
ATOM 630 C CA . SER A 1 85 ? -2.108 -6.887 10.057 1.00 57.28 85 SER A CA 1
ATOM 631 C C . SER A 1 85 ? -0.716 -7.102 9.444 1.00 57.28 85 SER A C 1
ATOM 633 O O . SER A 1 85 ? -0.602 -7.241 8.230 1.00 57.28 85 SER A O 1
ATOM 635 N N . SER A 1 86 ? 0.352 -7.085 10.255 1.00 51.59 86 SER A N 1
ATOM 636 C CA . SER A 1 86 ? 1.737 -7.325 9.804 1.00 51.59 86 SER A CA 1
ATOM 637 C C . SER A 1 86 ? 2.150 -8.795 9.832 1.00 51.59 86 SER A C 1
ATOM 639 O O . SER A 1 86 ? 3.018 -9.192 9.058 1.00 51.59 86 SER A O 1
ATOM 641 N N . LEU A 1 87 ? 1.518 -9.612 10.678 1.00 47.31 87 LEU A N 1
ATOM 642 C CA . LEU A 1 87 ? 1.532 -11.061 10.520 1.00 47.31 87 LEU A CA 1
ATOM 643 C C . LEU A 1 87 ? 0.373 -11.398 9.589 1.00 47.31 87 LEU A C 1
ATOM 645 O O . LEU A 1 87 ? -0.772 -11.226 9.989 1.00 47.31 87 LEU A O 1
ATOM 649 N N . GLY A 1 88 ? 0.645 -11.835 8.357 1.00 39.75 88 GLY A N 1
ATOM 650 C CA . GLY A 1 88 ? -0.400 -12.252 7.418 1.00 39.75 88 GLY A CA 1
ATOM 651 C C . GLY A 1 88 ? -1.472 -13.081 8.131 1.00 39.75 88 GLY A C 1
ATOM 652 O O . GLY A 1 88 ? -1.165 -14.116 8.729 1.00 39.75 88 GLY A O 1
ATOM 653 N N . CYS A 1 89 ? -2.705 -12.572 8.130 1.00 35.91 89 CYS A N 1
ATOM 654 C CA . CYS A 1 89 ? -3.836 -13.175 8.815 1.00 35.91 89 CYS A CA 1
ATOM 655 C C . CYS A 1 89 ? -4.064 -14.574 8.226 1.00 35.91 89 CYS A C 1
ATOM 657 O O . CYS A 1 89 ? -4.641 -14.727 7.151 1.00 35.91 89 CYS A O 1
ATOM 659 N N . ARG A 1 90 ? -3.563 -15.617 8.899 1.00 37.97 90 ARG A N 1
ATOM 660 C CA . ARG A 1 90 ? -3.931 -16.998 8.586 1.00 37.97 90 ARG A CA 1
ATOM 661 C C . ARG A 1 90 ? -5.368 -17.180 9.057 1.00 37.97 90 ARG A C 1
ATOM 663 O O . ARG A 1 90 ? -5.594 -17.507 10.221 1.00 37.97 90 ARG A O 1
ATOM 670 N N . CYS A 1 91 ? -6.332 -16.974 8.164 1.00 29.84 91 CYS A N 1
ATOM 671 C CA . CYS A 1 91 ? -7.676 -17.501 8.356 1.00 29.84 91 CYS A CA 1
ATOM 672 C C . CYS A 1 91 ? -7.555 -19.017 8.579 1.00 29.84 91 CYS A C 1
ATOM 674 O O . CYS A 1 91 ? -7.253 -19.765 7.649 1.00 29.84 91 CYS A O 1
ATOM 676 N N . ARG A 1 92 ? -7.755 -19.483 9.818 1.00 36.06 92 ARG A N 1
ATOM 677 C CA . ARG A 1 92 ? -8.074 -20.893 10.058 1.00 36.06 92 ARG A CA 1
ATOM 678 C C . ARG A 1 92 ? -9.454 -21.128 9.465 1.00 36.06 92 ARG A C 1
ATOM 680 O O . ARG A 1 92 ? -10.430 -20.569 9.952 1.00 36.06 92 ARG A O 1
ATOM 687 N N . VAL A 1 93 ? -9.522 -21.960 8.433 1.00 28.36 93 VAL A N 1
ATOM 688 C CA . VAL A 1 93 ? -10.771 -22.607 8.037 1.00 28.36 93 VAL A CA 1
ATOM 689 C C . VAL A 1 93 ? -11.109 -23.588 9.159 1.00 28.36 93 VAL A C 1
ATOM 691 O O . VAL A 1 93 ? -10.423 -24.597 9.329 1.00 28.36 93 VAL A O 1
ATOM 694 N N . ALA A 1 94 ? -12.097 -23.243 9.985 1.00 30.70 94 ALA A N 1
ATOM 695 C CA . ALA A 1 94 ? -12.761 -24.226 10.829 1.00 30.70 94 ALA A CA 1
ATOM 696 C C . ALA A 1 94 ? -13.568 -25.145 9.901 1.00 30.70 94 ALA A C 1
ATOM 698 O O . ALA A 1 94 ? -14.269 -24.654 9.014 1.00 30.70 94 ALA A O 1
ATOM 699 N N . ARG A 1 95 ? -13.349 -26.454 10.051 1.00 34.03 95 ARG A N 1
ATOM 700 C CA . ARG A 1 95 ? -14.084 -27.511 9.350 1.00 34.03 95 ARG A CA 1
ATOM 701 C C . ARG A 1 95 ? -15.533 -27.563 9.808 1.00 34.03 95 ARG A C 1
ATOM 703 O O . ARG A 1 95 ? -15.760 -27.244 10.996 1.00 34.03 95 ARG A O 1
#

Sequence (95 aa):
MAKVRSDTYALNDGESAHGVRTLAVPVLDGAGHARFALAVRATPSVITDARTDWFLAQARSCARALEVLLLSPAERRTPAARALSSLGCRCRVAR

InterPro domains:
  IPR014757 Transcription regulator IclR, C-terminal [PF01614] (2-66)
  IPR014757 Tran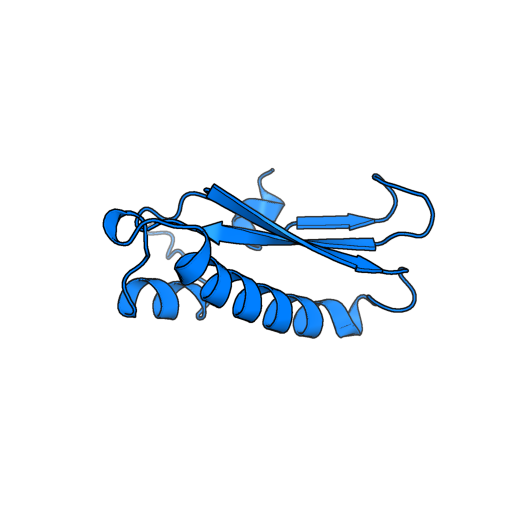scription regulator IclR, C-terminal [PS51078] (1-72)
  IPR029016 GAF-like domain superfamily [G3DSA:3.30.450.40] (1-72)

Foldseek 3Di:
DVVCVQVQWDWDAQPVHDQKIKIKHFQAWQVRDGPDIDIDMDGCVVCPPVCVVVVVVVRLVVSLVVCVVPPDPNGHHDPVRSVCVVPRDPPDPDD

Radius of gyration: 14.52 Å; chains: 1; bounding box: 27×40×40 Å

pLDDT: mean 78.31, std 19.5, range [28.36, 95.38]

Organism: Streptomyces atratus (NCBI:txid1893)

Secondary structure (DSSP, 8-state):
-HHHHHHSSEEEESSSSTT-EEEEEEEE-TTS-EEEEEEEEE-TTTS-HHHHHHHHHHHHHHHHHHHHHHS-GGGSPPHHHHHHHHS--------